Protein AF-A0A7S0LT80-F1 (afdb_monomer_lite)

InterPro domains:
  IPR012942 SRR1-like domain [PF07985] (1-122)
  IPR040044 SRR1-like protein [PTHR28626] (1-130)

Secondary structure (DSSP, 8-state):
-----HHHHHHHHHTT----SS--TT-PPPSS-EEEEETT--HHHHHHHHHHT-SHHHHTTEEEEEE-HHHHHHTS-HHHHHHHTTT-HHHHHGGGEEEEE----SS--TTTTTTSTTEEEEEE------HHHHHGGG----SS---GGGT------PPP-------

Structure (mmCIF, N/CA/C/O backbone):
data_AF-A0A7S0LT80-F1
#
_entry.id   AF-A0A7S0LT80-F1
#
loop_
_atom_site.group_PDB
_atom_site.id
_atom_site.type_symbol
_atom_site.label_atom_id
_atom_site.label_alt_id
_atom_site.label_comp_id
_atom_site.label_asym_id
_atom_site.label_entity_id
_atom_site.label_seq_id
_atom_site.pdbx_PDB_ins_code
_atom_site.Cartn_x
_atom_site.Cartn_y
_atom_site.Cartn_z
_atom_site.occupancy
_atom_site.B_iso_or_equiv
_atom_site.auth_seq_id
_atom_site.auth_comp_id
_atom_site.auth_asym_id
_atom_site.auth_atom_id
_atom_site.pdbx_PDB_model_num
ATOM 1 N N . ASP A 1 1 ? -3.680 8.510 7.146 1.00 60.28 1 ASP A N 1
ATOM 2 C CA . ASP A 1 1 ? -4.862 8.242 7.978 1.00 60.28 1 ASP A CA 1
ATOM 3 C C . ASP A 1 1 ? -5.946 9.269 7.731 1.00 60.28 1 ASP A C 1
ATOM 5 O O . ASP A 1 1 ? -5.611 10.437 7.544 1.00 60.28 1 ASP A O 1
ATOM 9 N N . PRO A 1 2 ? -7.221 8.851 7.685 1.00 69.50 2 PRO A N 1
ATOM 10 C CA . PRO A 1 2 ? -8.344 9.780 7.704 1.00 69.50 2 PRO A CA 1
ATOM 11 C C . PRO A 1 2 ? -8.316 10.614 8.991 1.00 69.50 2 PRO A C 1
ATOM 13 O O . PRO A 1 2 ? -8.053 10.103 10.080 1.00 69.50 2 PRO A O 1
ATOM 16 N N . VAL A 1 3 ? -8.576 11.912 8.857 1.00 80.19 3 VAL A N 1
ATOM 17 C CA . VAL A 1 3 ? -8.721 12.816 10.000 1.00 80.19 3 VAL A CA 1
ATOM 18 C C . VAL A 1 3 ? -10.167 12.728 10.467 1.00 80.19 3 VAL A C 1
ATOM 20 O O . VAL A 1 3 ? -11.044 13.301 9.829 1.00 80.19 3 VAL A O 1
ATOM 23 N N . PHE A 1 4 ? -10.406 11.987 11.548 1.00 85.81 4 PHE A N 1
ATOM 24 C CA . PHE A 1 4 ? -11.747 11.823 12.105 1.00 85.81 4 PHE A CA 1
ATOM 25 C C . PHE A 1 4 ? -12.112 12.94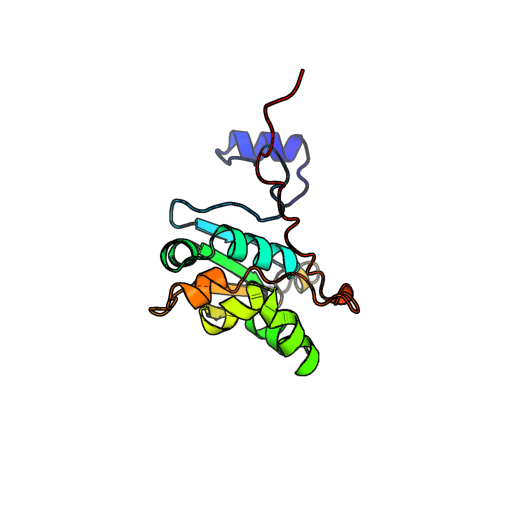7 13.079 1.00 85.81 4 PHE A C 1
ATOM 27 O O . PHE A 1 4 ? -11.298 13.363 13.910 1.00 85.81 4 PHE A O 1
ATOM 34 N N . SER A 1 5 ? -13.362 13.399 13.025 1.00 90.56 5 SER A N 1
ATOM 35 C CA . SER A 1 5 ? -13.959 14.243 14.056 1.00 90.56 5 SER A CA 1
ATOM 36 C C . SER A 1 5 ? -14.226 13.442 15.339 1.00 90.56 5 SER A C 1
ATOM 38 O O . SER A 1 5 ? -14.221 12.208 15.354 1.00 90.56 5 SER A O 1
ATOM 40 N N . LYS A 1 6 ? -14.496 14.136 16.451 1.00 91.81 6 LYS A N 1
ATOM 41 C CA . LYS A 1 6 ? -14.846 13.469 17.719 1.00 91.81 6 LYS A CA 1
ATOM 42 C C . LYS A 1 6 ? -16.147 12.672 17.599 1.00 91.81 6 LYS A C 1
ATOM 44 O O . LYS A 1 6 ? -16.282 11.614 18.209 1.00 91.81 6 LYS A O 1
ATOM 49 N N . GLU A 1 7 ? -17.089 13.177 16.813 1.00 94.56 7 GLU A N 1
ATOM 50 C CA . GLU A 1 7 ? -18.381 12.554 16.540 1.00 94.56 7 GLU A CA 1
ATOM 51 C C . GLU A 1 7 ? -18.204 11.273 15.717 1.00 94.56 7 GLU A C 1
ATOM 53 O O . GLU A 1 7 ? -18.768 10.240 16.074 1.00 94.56 7 GLU A O 1
ATOM 58 N N . GLU A 1 8 ? -17.367 11.310 14.676 1.00 92.81 8 GLU A N 1
ATOM 59 C CA . GLU A 1 8 ? -17.022 10.134 13.869 1.00 92.81 8 GLU A CA 1
ATOM 60 C C . GLU A 1 8 ? -16.308 9.074 14.709 1.00 92.81 8 GLU A C 1
ATOM 62 O O . GLU A 1 8 ? -16.662 7.897 14.642 1.00 92.81 8 GLU A O 1
ATOM 67 N N . ILE A 1 9 ? -15.365 9.495 15.561 1.00 91.88 9 ILE A N 1
ATOM 68 C CA . ILE A 1 9 ? -14.669 8.603 16.496 1.00 91.88 9 ILE A CA 1
ATOM 69 C C . ILE A 1 9 ? -15.661 7.895 17.418 1.00 91.88 9 ILE A C 1
ATOM 71 O O . ILE A 1 9 ? -15.620 6.671 17.560 1.00 91.88 9 ILE A O 1
ATOM 75 N N . SER A 1 10 ? -16.568 8.661 18.029 1.00 94.31 10 SER A N 1
ATOM 76 C CA . SER A 1 10 ? -17.595 8.137 18.931 1.00 94.31 10 SER A CA 1
ATOM 77 C C . SER A 1 10 ? -18.513 7.142 18.218 1.00 94.31 10 SER A C 1
ATOM 79 O O . SER A 1 10 ? -18.740 6.038 18.713 1.00 94.31 10 SER A O 1
ATOM 81 N N . TYR A 1 11 ? -18.979 7.495 17.016 1.00 95.44 11 TYR A N 1
ATOM 82 C CA . TYR A 1 11 ? -19.834 6.640 16.201 1.00 95.44 11 TYR A CA 1
ATOM 83 C C . TYR A 1 11 ? -19.142 5.322 15.838 1.00 95.44 11 TYR A C 1
ATOM 85 O O . TYR A 1 11 ? -19.685 4.253 16.105 1.00 95.44 11 TYR A O 1
ATOM 93 N N . LEU A 1 12 ? -17.934 5.380 15.275 1.00 93.88 12 LEU A N 1
ATOM 94 C CA . LEU A 1 12 ? -17.158 4.202 14.881 1.00 93.88 12 LEU A CA 1
ATOM 95 C C . LEU A 1 12 ? -16.894 3.279 16.077 1.00 93.88 12 LEU A C 1
ATOM 97 O O . LEU A 1 12 ? -17.129 2.073 15.990 1.00 93.88 12 LEU A O 1
ATOM 101 N N . THR A 1 13 ? -16.492 3.852 17.213 1.00 94.06 13 THR A N 1
ATOM 102 C CA . THR A 1 13 ? -16.235 3.096 18.448 1.00 94.06 13 THR A CA 1
ATOM 103 C C . THR A 1 13 ? -17.503 2.398 18.946 1.00 94.06 13 THR A C 1
ATOM 105 O O . THR A 1 13 ? -17.468 1.214 19.278 1.00 94.06 13 THR A O 1
ATOM 108 N N . ALA A 1 14 ? -18.649 3.089 18.937 1.00 96.50 14 ALA A N 1
ATOM 109 C CA . ALA A 1 14 ? -19.936 2.509 19.328 1.00 96.50 14 ALA A CA 1
ATOM 110 C C . ALA A 1 14 ? -20.388 1.353 18.411 1.00 96.50 14 ALA A C 1
ATOM 112 O O . ALA A 1 14 ? -21.171 0.507 18.838 1.00 96.50 14 ALA A O 1
ATOM 113 N N . HIS A 1 15 ? -19.872 1.290 17.179 1.00 96.31 15 HIS A N 1
ATOM 114 C CA . HIS A 1 15 ? -20.144 0.227 16.205 1.00 96.31 15 HIS A CA 1
ATOM 115 C C . HIS A 1 15 ? -19.027 -0.829 16.134 1.00 96.31 15 HIS A C 1
ATOM 117 O O . HIS A 1 15 ? -18.977 -1.618 15.191 1.00 96.31 15 HIS A O 1
ATOM 123 N N . GLY A 1 16 ? -18.133 -0.868 17.127 1.00 95.44 16 GLY A N 1
ATOM 124 C CA . GLY A 1 16 ? -17.099 -1.898 17.248 1.00 95.44 16 GLY A CA 1
ATOM 125 C C . GLY A 1 16 ? -15.884 -1.697 16.342 1.00 95.44 16 GLY A C 1
ATOM 126 O O . GLY A 1 16 ? -15.089 -2.621 16.186 1.00 95.44 16 GLY A O 1
ATOM 127 N N . CYS A 1 17 ? -15.719 -0.515 15.742 1.00 92.31 17 CYS A N 1
ATOM 128 C CA . CYS A 1 17 ? -14.484 -0.162 15.049 1.00 92.31 17 CYS A CA 1
ATOM 129 C C . CYS A 1 17 ? -13.429 0.311 16.052 1.00 92.31 17 CYS A C 1
ATOM 131 O O . CYS A 1 17 ? -13.708 1.117 16.939 1.00 92.31 17 CYS A O 1
ATOM 133 N N . GLU A 1 18 ? -12.197 -0.155 15.873 1.00 91.31 18 GLU A N 1
ATOM 134 C CA . GLU A 1 18 ? -11.043 0.329 16.622 1.00 91.31 18 GLU A CA 1
ATOM 135 C C . GLU A 1 18 ? -10.360 1.453 15.842 1.00 91.31 18 GLU A C 1
ATOM 137 O O . GLU A 1 18 ? -10.043 1.303 14.659 1.00 91.31 18 GLU A O 1
ATOM 142 N N . ILE A 1 19 ? -10.125 2.581 16.511 1.00 89.69 19 ILE A N 1
ATOM 143 C CA . ILE A 1 19 ? -9.453 3.733 15.913 1.00 89.69 19 ILE A CA 1
ATOM 144 C C . ILE A 1 19 ? -8.032 3.801 16.458 1.00 89.69 19 ILE A C 1
ATOM 146 O O . ILE A 1 19 ? -7.857 3.796 17.681 1.00 89.69 19 ILE A O 1
ATOM 150 N N . PRO A 1 20 ? -7.012 3.893 15.587 1.00 86.31 20 PRO A N 1
ATOM 151 C CA . PRO A 1 20 ? -5.638 4.032 16.035 1.00 86.31 20 PRO A CA 1
ATOM 152 C C . PRO A 1 20 ? -5.488 5.259 16.945 1.00 86.31 20 PRO A C 1
ATOM 154 O O . PRO A 1 20 ? -5.955 6.343 16.593 1.00 86.31 20 PRO A O 1
ATOM 157 N N . PRO A 1 21 ? -4.809 5.138 18.099 1.00 84.19 21 PRO A N 1
ATOM 158 C CA . PRO A 1 21 ? -4.673 6.242 19.053 1.00 84.19 21 PRO A CA 1
ATOM 159 C C . PRO A 1 21 ? -3.777 7.381 18.538 1.00 84.19 21 PRO A C 1
ATOM 161 O O . PRO A 1 21 ? -3.702 8.443 19.152 1.00 84.19 21 PRO A O 1
ATOM 164 N N . ARG A 1 22 ? -3.055 7.151 17.438 1.00 85.06 22 ARG A N 1
ATOM 165 C CA . ARG A 1 22 ? -2.180 8.109 16.758 1.00 85.06 22 ARG A CA 1
ATOM 166 C C . ARG A 1 22 ? -2.196 7.832 15.258 1.00 85.06 22 ARG A C 1
ATOM 168 O O . ARG A 1 22 ? -2.461 6.702 14.860 1.00 85.06 22 ARG A O 1
ATOM 175 N N . ASN A 1 23 ? -1.844 8.838 14.460 1.00 85.44 23 ASN A N 1
ATOM 176 C CA . ASN A 1 23 ? -1.551 8.644 13.042 1.00 85.44 23 ASN A CA 1
ATOM 177 C C . ASN A 1 23 ? -0.341 7.708 12.913 1.00 85.44 23 ASN A C 1
ATOM 179 O O . ASN A 1 23 ? 0.746 8.027 13.394 1.00 85.44 23 ASN A O 1
ATOM 183 N N . GLU A 1 24 ? -0.539 6.545 12.306 1.00 87.38 24 GLU A N 1
ATOM 184 C CA . GLU A 1 24 ? 0.525 5.555 12.111 1.00 87.38 24 GLU A CA 1
ATOM 185 C C . GLU A 1 24 ? 1.278 5.779 10.799 1.00 87.38 24 GLU A C 1
ATOM 187 O O . GLU A 1 24 ? 2.228 5.056 10.505 1.00 87.38 24 GLU A O 1
ATOM 192 N N . GLU A 1 25 ? 0.843 6.746 9.987 1.00 86.06 25 GLU A N 1
ATOM 193 C CA . GLU A 1 25 ? 1.415 7.056 8.675 1.00 86.06 25 GLU A CA 1
ATOM 194 C C . GLU A 1 25 ? 1.463 5.824 7.755 1.00 86.06 25 GLU A C 1
ATOM 196 O O . GLU A 1 25 ? 2.360 5.681 6.928 1.00 86.06 25 GLU A O 1
ATOM 201 N N . GLY A 1 26 ? 0.514 4.894 7.912 1.00 87.56 26 GLY A N 1
ATOM 202 C CA . 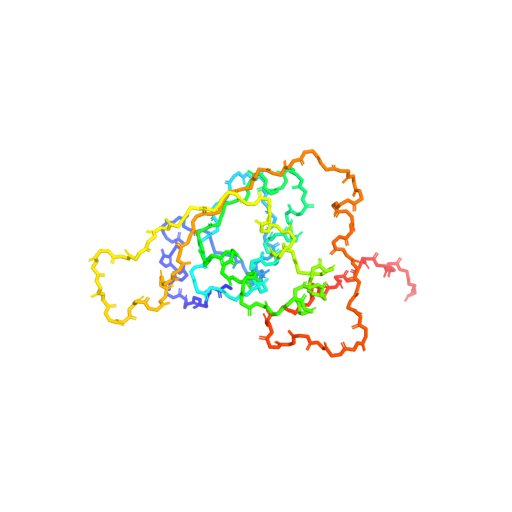GLY A 1 26 ? 0.478 3.634 7.165 1.00 87.56 26 GLY A CA 1
ATOM 203 C C . GLY A 1 26 ? 1.479 2.578 7.645 1.00 87.56 26 GLY A C 1
ATOM 204 O O . GLY A 1 26 ? 1.560 1.512 7.053 1.00 87.56 26 GLY A O 1
ATOM 205 N N . ARG A 1 27 ? 2.225 2.798 8.733 1.00 90.19 27 ARG A N 1
ATOM 206 C CA . ARG A 1 27 ? 3.272 1.873 9.209 1.00 90.19 27 ARG A CA 1
ATOM 207 C C . ARG A 1 27 ? 2.760 0.715 10.076 1.00 90.19 27 ARG A C 1
ATOM 209 O O . ARG A 1 27 ? 3.530 0.147 10.853 1.00 90.19 27 ARG A O 1
ATOM 216 N N . ARG A 1 28 ? 1.488 0.332 9.953 1.00 91.31 28 ARG A N 1
ATOM 217 C CA . ARG A 1 28 ? 0.886 -0.777 10.712 1.00 91.31 28 ARG A CA 1
ATOM 218 C C . ARG A 1 28 ? 1.540 -2.113 10.341 1.00 91.31 28 ARG A C 1
ATOM 220 O O . ARG A 1 28 ? 1.498 -2.543 9.188 1.00 91.31 28 ARG A O 1
ATOM 227 N N . VAL A 1 29 ? 2.073 -2.813 11.339 1.00 93.81 29 VAL A N 1
ATOM 228 C CA . VAL A 1 29 ? 2.543 -4.200 11.199 1.00 93.81 29 VAL A CA 1
ATOM 229 C C . VAL A 1 29 ? 1.349 -5.154 11.288 1.00 93.81 29 VAL A C 1
ATOM 231 O O . VAL A 1 29 ? 0.503 -5.022 12.171 1.00 93.81 29 VAL A O 1
ATOM 234 N N . THR A 1 30 ? 1.278 -6.125 10.380 1.00 93.44 30 THR A N 1
ATOM 235 C CA . THR A 1 30 ? 0.199 -7.119 10.321 1.00 93.44 30 THR A CA 1
ATOM 236 C C . THR A 1 30 ? 0.611 -8.443 10.965 1.00 93.44 30 THR A C 1
ATOM 238 O O . THR A 1 30 ? 1.635 -9.057 10.645 1.00 93.44 30 THR A O 1
ATOM 241 N N . HIS A 1 31 ? -0.232 -8.933 11.872 1.00 94.88 31 HIS A N 1
ATOM 242 C CA . HIS A 1 31 ? -0.045 -10.235 12.522 1.00 94.88 31 HIS A CA 1
ATOM 243 C C . HIS A 1 31 ? -0.992 -11.308 11.966 1.00 94.88 31 HIS A C 1
ATOM 245 O O . HIS A 1 31 ? -0.652 -12.495 11.964 1.00 94.88 31 HIS A O 1
ATOM 251 N N . THR A 1 32 ? -2.122 -10.881 11.406 1.00 96.00 32 THR A N 1
ATOM 252 C CA . THR A 1 32 ? -3.154 -11.689 10.744 1.00 96.00 32 THR A CA 1
ATOM 253 C C . THR A 1 32 ? -3.421 -11.145 9.336 1.00 96.00 32 THR A C 1
ATOM 255 O O . THR A 1 32 ? -3.049 -9.999 9.063 1.00 96.00 32 THR A O 1
ATOM 258 N N . PRO A 1 33 ? -4.048 -11.926 8.433 1.00 97.12 33 PRO A N 1
ATOM 259 C CA . PRO A 1 33 ? -4.523 -11.398 7.156 1.00 97.12 33 PRO A CA 1
ATOM 260 C C . PRO A 1 33 ? -5.350 -10.127 7.373 1.00 97.12 33 PRO A C 1
ATOM 262 O O . PRO A 1 33 ? -6.282 -10.128 8.175 1.00 97.12 33 PRO A O 1
ATOM 265 N N . THR A 1 34 ? -4.959 -9.041 6.713 1.00 96.81 34 THR A N 1
ATOM 266 C CA . THR A 1 34 ? -5.471 -7.690 6.951 1.00 96.81 34 THR A CA 1
ATOM 267 C C . THR A 1 34 ? -5.678 -6.988 5.615 1.00 96.81 34 THR A C 1
ATOM 269 O O . THR A 1 34 ? -4.772 -6.946 4.783 1.00 96.81 34 THR A O 1
ATOM 272 N N . LEU A 1 35 ? -6.869 -6.419 5.426 1.00 97.19 35 LEU A N 1
ATOM 273 C CA . LEU A 1 35 ? -7.199 -5.580 4.279 1.00 97.19 35 LEU A CA 1
ATOM 274 C C . LEU A 1 35 ? -7.007 -4.105 4.641 1.00 97.19 35 LEU A C 1
ATOM 276 O O . LEU A 1 35 ? -7.681 -3.585 5.526 1.00 97.19 35 LEU A O 1
ATOM 280 N N . PHE A 1 36 ? -6.128 -3.428 3.915 1.00 95.56 36 PHE A N 1
ATOM 281 C CA . PHE A 1 36 ? -5.981 -1.982 3.940 1.00 95.56 36 PHE A CA 1
ATOM 282 C C . PHE A 1 36 ? -6.862 -1.371 2.851 1.00 95.56 36 PHE A C 1
ATOM 284 O O . PHE A 1 36 ? -6.679 -1.667 1.672 1.00 95.56 36 PHE A O 1
ATOM 291 N N . VAL A 1 37 ? -7.808 -0.514 3.228 1.00 93.31 37 VAL A N 1
ATOM 292 C CA . VAL A 1 37 ? -8.656 0.226 2.282 1.00 93.31 37 VAL A CA 1
ATOM 293 C C . VAL A 1 37 ? -8.107 1.642 2.158 1.00 93.31 37 VAL A C 1
ATOM 295 O O . VAL A 1 37 ? -8.150 2.416 3.109 1.00 93.31 37 VAL A O 1
ATOM 298 N N . MET A 1 38 ? -7.527 1.951 1.003 1.00 91.62 38 MET A N 1
ATOM 299 C CA . MET A 1 38 ? -6.683 3.126 0.777 1.00 91.62 38 MET A CA 1
ATOM 300 C C . MET A 1 38 ? -6.968 3.787 -0.585 1.00 91.62 38 MET A C 1
ATOM 302 O O . MET A 1 38 ? -6.041 4.000 -1.362 1.00 91.62 38 MET A O 1
ATOM 306 N N . PRO A 1 39 ? -8.225 4.103 -0.943 1.00 88.00 39 PRO A N 1
ATOM 307 C CA . PRO A 1 39 ? -8.509 4.781 -2.206 1.00 88.00 39 PRO A CA 1
ATOM 308 C C . PRO A 1 39 ? -7.827 6.158 -2.254 1.00 88.00 39 PRO A C 1
ATOM 310 O O . PRO A 1 39 ? -7.742 6.852 -1.239 1.00 88.00 39 PRO A O 1
ATOM 313 N N . HIS A 1 40 ? -7.338 6.546 -3.433 1.00 83.81 40 HIS A N 1
ATOM 314 C CA . HIS A 1 40 ? -6.702 7.844 -3.703 1.00 83.81 40 HIS A CA 1
ATOM 315 C C . HIS A 1 40 ? -5.530 8.199 -2.753 1.00 83.81 40 HIS A C 1
ATOM 317 O O . HIS A 1 40 ? -5.219 9.368 -2.512 1.00 83.81 40 HIS A O 1
ATOM 323 N N . CYS A 1 41 ? -4.866 7.196 -2.178 1.00 85.69 41 CYS A N 1
ATOM 324 C CA . CYS A 1 41 ? -3.735 7.414 -1.278 1.00 85.69 41 CYS A CA 1
ATOM 325 C C . CYS A 1 41 ? -2.442 7.705 -2.053 1.00 85.69 41 CYS A C 1
ATOM 327 O O . CYS A 1 41 ? -2.224 7.163 -3.129 1.00 85.69 41 CYS A O 1
ATOM 329 N N . GLY A 1 42 ? -1.557 8.541 -1.504 1.00 85.75 42 GLY A N 1
ATOM 330 C CA . GLY A 1 42 ? -0.242 8.806 -2.102 1.00 85.75 42 GLY A CA 1
ATOM 331 C C . GLY A 1 42 ? 0.699 7.593 -2.048 1.00 85.75 42 GLY A C 1
ATOM 332 O O . GLY A 1 42 ? 0.524 6.690 -1.224 1.00 85.75 42 GLY A O 1
ATOM 333 N N . ARG A 1 43 ? 1.745 7.594 -2.891 1.00 87.56 43 ARG A N 1
ATOM 334 C CA . ARG A 1 43 ? 2.727 6.492 -2.997 1.00 87.56 43 ARG A CA 1
ATOM 335 C C . ARG A 1 43 ? 3.386 6.151 -1.656 1.00 87.56 43 ARG A C 1
ATOM 337 O O . ARG A 1 43 ? 3.553 4.970 -1.350 1.00 87.56 43 ARG A O 1
ATOM 344 N N . GLN A 1 44 ? 3.714 7.156 -0.838 1.00 84.75 44 GLN A N 1
ATOM 345 C CA . GLN A 1 44 ? 4.309 6.949 0.486 1.00 84.75 44 GLN A CA 1
ATOM 346 C C . GLN A 1 44 ? 3.456 6.071 1.395 1.00 84.75 44 GLN A C 1
ATOM 348 O O . GLN A 1 44 ? 4.010 5.222 2.085 1.00 84.75 44 GLN A O 1
ATOM 353 N N . LEU A 1 45 ? 2.132 6.240 1.409 1.00 88.38 45 LEU A N 1
ATOM 354 C CA . LEU A 1 45 ? 1.298 5.510 2.363 1.00 88.38 45 LEU A CA 1
ATOM 355 C C . LEU A 1 45 ? 1.308 4.007 2.054 1.00 88.38 45 LEU A C 1
ATOM 357 O O . LEU A 1 45 ? 1.443 3.194 2.965 1.00 88.38 45 LEU A O 1
ATOM 361 N N . TYR A 1 46 ? 1.271 3.639 0.770 1.00 92.88 46 TYR A N 1
ATOM 362 C CA . TYR A 1 46 ? 1.483 2.256 0.343 1.00 92.88 46 TYR A CA 1
ATOM 363 C C . TYR A 1 46 ? 2.894 1.770 0.662 1.00 92.88 46 TYR A C 1
ATOM 365 O O . TYR A 1 46 ? 3.056 0.679 1.203 1.00 92.88 46 TYR A O 1
ATOM 373 N N . SER A 1 47 ? 3.917 2.579 0.361 1.00 90.81 47 SER A N 1
ATOM 374 C CA . SER A 1 47 ? 5.308 2.220 0.649 1.00 90.81 47 SER A CA 1
ATOM 375 C C . SER A 1 47 ? 5.522 1.950 2.141 1.00 90.81 47 SER A C 1
ATOM 377 O O . SER A 1 47 ? 6.207 0.992 2.476 1.00 90.81 47 SER A O 1
ATOM 379 N N . ASN A 1 48 ? 4.894 2.725 3.027 1.00 89.81 48 ASN A N 1
ATOM 380 C CA . ASN A 1 48 ? 4.975 2.555 4.476 1.00 89.81 48 ASN A CA 1
ATOM 381 C C . ASN A 1 48 ? 4.305 1.255 4.951 1.00 89.81 48 ASN A C 1
ATOM 383 O O . ASN A 1 48 ? 4.892 0.525 5.754 1.00 89.81 48 ASN A O 1
ATOM 387 N N . VAL A 1 49 ? 3.118 0.926 4.421 1.00 93.56 49 VAL A N 1
ATOM 388 C CA . VAL A 1 49 ? 2.444 -0.358 4.704 1.00 93.56 49 VAL A CA 1
ATOM 389 C C . VAL A 1 49 ? 3.341 -1.520 4.289 1.00 93.56 49 VAL A C 1
ATOM 391 O O . VAL A 1 49 ? 3.539 -2.465 5.055 1.00 93.56 49 VAL A O 1
ATOM 394 N N . LEU A 1 50 ? 3.916 -1.442 3.088 1.00 93.88 50 LEU A N 1
ATOM 395 C CA . LEU A 1 50 ? 4.778 -2.485 2.542 1.00 93.88 50 LEU A CA 1
ATOM 396 C C . LEU A 1 50 ? 6.076 -2.618 3.338 1.00 93.88 50 LEU A C 1
ATOM 398 O O . LEU A 1 50 ? 6.438 -3.735 3.702 1.00 93.88 50 LEU A O 1
ATOM 402 N N . SER A 1 51 ? 6.729 -1.504 3.681 1.00 90.06 51 SER A N 1
ATOM 403 C CA . SER A 1 51 ? 7.970 -1.510 4.461 1.00 90.06 51 SER A CA 1
ATOM 404 C C . SER A 1 51 ? 7.778 -2.086 5.861 1.00 90.06 51 SER A C 1
ATOM 406 O O . SER A 1 51 ? 8.585 -2.894 6.312 1.00 90.06 51 SER A O 1
ATOM 408 N N . SER A 1 52 ? 6.668 -1.762 6.533 1.00 91.12 52 SER A N 1
ATOM 409 C CA . SER A 1 52 ? 6.361 -2.317 7.861 1.00 91.12 52 SER A CA 1
ATOM 410 C C . SER A 1 52 ? 6.078 -3.820 7.841 1.00 91.12 52 SER A C 1
ATOM 412 O O . SER A 1 52 ? 6.077 -4.466 8.887 1.00 91.12 52 SER A O 1
ATOM 414 N N . ASN A 1 53 ? 5.830 -4.392 6.662 1.00 93.75 53 ASN A N 1
ATOM 415 C CA . ASN A 1 53 ? 5.496 -5.799 6.477 1.00 93.75 53 ASN A CA 1
ATOM 416 C C . ASN A 1 53 ? 6.488 -6.516 5.542 1.00 93.75 53 ASN A C 1
ATOM 418 O O . ASN A 1 53 ? 6.151 -7.579 5.014 1.00 93.75 53 ASN A O 1
ATOM 422 N N . TRP A 1 54 ? 7.699 -5.968 5.352 1.00 92.00 54 TRP A N 1
ATOM 423 C CA . TRP A 1 54 ? 8.654 -6.358 4.304 1.00 92.00 54 TRP A CA 1
ATOM 424 C C . TRP A 1 54 ? 9.355 -7.705 4.528 1.00 92.00 54 TRP A C 1
ATOM 426 O O . TRP A 1 54 ? 10.555 -7.815 4.752 1.00 92.00 54 TRP A O 1
ATOM 436 N N . SER A 1 55 ? 8.576 -8.775 4.466 1.00 90.19 55 SER A N 1
ATOM 437 C CA . SER A 1 55 ? 9.057 -10.151 4.447 1.00 90.19 55 SER A CA 1
ATOM 438 C C . SER A 1 55 ? 8.081 -11.012 3.660 1.00 90.19 55 SER A C 1
ATOM 440 O O . SER A 1 55 ? 6.896 -10.684 3.558 1.00 90.19 55 SER A O 1
ATOM 442 N N . ALA A 1 56 ? 8.530 -12.174 3.183 1.00 90.56 56 ALA A N 1
ATOM 443 C CA . ALA A 1 56 ? 7.648 -13.106 2.485 1.00 90.56 56 ALA A CA 1
ATOM 444 C C . ALA A 1 56 ? 6.403 -13.475 3.320 1.00 90.56 56 ALA A C 1
ATOM 446 O O . ALA A 1 56 ? 5.298 -13.579 2.790 1.00 90.56 56 ALA A O 1
ATOM 447 N N . LYS A 1 57 ? 6.567 -13.651 4.639 1.00 91.50 57 LYS A N 1
ATOM 448 C CA . LYS A 1 57 ? 5.467 -13.960 5.565 1.00 91.50 57 LYS A CA 1
ATOM 449 C C . LYS A 1 57 ? 4.588 -12.742 5.862 1.00 91.50 57 LYS A C 1
ATOM 451 O O . LYS A 1 57 ? 3.379 -12.904 6.004 1.00 91.50 57 LYS A O 1
ATOM 456 N N . GLY A 1 58 ? 5.186 -11.556 5.981 1.00 93.56 58 GLY A N 1
ATOM 457 C CA . GLY A 1 58 ? 4.480 -10.301 6.240 1.00 93.56 58 GLY A CA 1
ATOM 458 C C . GLY A 1 58 ? 3.598 -9.898 5.064 1.00 93.56 58 GLY A C 1
ATOM 459 O O . GLY A 1 58 ? 2.391 -9.766 5.232 1.00 93.56 58 GLY A O 1
ATOM 460 N N . LEU A 1 59 ? 4.160 -9.823 3.855 1.00 94.69 59 LEU A N 1
ATOM 461 C CA . LEU A 1 59 ? 3.417 -9.419 2.659 1.00 94.69 59 LEU A CA 1
ATOM 462 C C . LEU A 1 59 ? 2.258 -10.365 2.323 1.00 94.69 59 LEU A C 1
ATOM 464 O O . LEU A 1 59 ? 1.213 -9.904 1.884 1.00 94.69 59 LEU A O 1
ATOM 468 N N . ARG A 1 60 ? 2.376 -11.671 2.605 1.00 94.81 60 ARG A N 1
ATOM 469 C CA . ARG A 1 60 ? 1.269 -12.638 2.431 1.00 94.81 60 ARG A CA 1
ATOM 470 C C . ARG A 1 60 ? 0.030 -12.338 3.281 1.00 94.81 60 ARG A C 1
ATOM 472 O O . ARG A 1 60 ? -1.021 -12.911 3.020 1.00 94.81 60 ARG A O 1
ATOM 479 N N . ARG A 1 61 ? 0.152 -11.508 4.319 1.00 96.19 61 ARG A N 1
ATOM 480 C CA . ARG A 1 61 ? -0.968 -11.071 5.167 1.00 96.19 61 ARG A CA 1
ATOM 481 C C . ARG A 1 61 ? -1.534 -9.725 4.746 1.00 96.19 61 ARG A C 1
ATOM 483 O O . ARG A 1 61 ? -2.587 -9.343 5.243 1.00 96.19 61 ARG A O 1
ATOM 490 N N . VAL A 1 62 ? -0.830 -8.999 3.889 1.00 97.75 62 VAL A N 1
ATOM 491 C CA . VAL A 1 62 ? -1.242 -7.680 3.435 1.00 97.75 62 VAL A CA 1
ATOM 492 C C . VAL A 1 62 ? -2.138 -7.858 2.218 1.00 97.75 62 VAL A C 1
ATOM 494 O O . VAL A 1 62 ? -1.752 -8.471 1.228 1.00 97.75 62 VAL A O 1
ATOM 497 N N . HIS A 1 63 ? -3.330 -7.284 2.280 1.00 97.62 63 HIS A N 1
ATOM 498 C CA . HIS A 1 63 ? -4.170 -7.048 1.115 1.00 97.62 63 HIS A CA 1
ATOM 499 C C . HIS A 1 63 ? -4.431 -5.553 1.036 1.00 97.62 63 HIS A C 1
ATOM 501 O O . HIS A 1 63 ? -4.659 -4.918 2.064 1.00 97.62 63 HIS A O 1
ATOM 507 N N . VAL A 1 64 ? -4.399 -4.977 -0.160 1.00 97.25 64 VAL A N 1
ATOM 508 C CA . VAL A 1 64 ? -4.646 -3.542 -0.338 1.00 97.25 64 VAL A CA 1
ATOM 509 C C . VAL A 1 64 ? -5.774 -3.365 -1.336 1.00 97.25 64 VAL A C 1
ATOM 511 O O . VAL A 1 64 ? -5.682 -3.848 -2.454 1.00 97.25 64 VAL A O 1
ATOM 514 N N . LEU A 1 65 ? -6.829 -2.666 -0.942 1.00 95.88 65 LEU A N 1
ATOM 515 C CA . LEU A 1 65 ? -7.817 -2.110 -1.855 1.00 95.88 65 LEU A CA 1
ATOM 516 C C . LEU A 1 65 ? -7.486 -0.629 -2.024 1.00 95.88 65 LEU A C 1
ATOM 518 O O . LEU A 1 65 ? -7.786 0.181 -1.148 1.00 95.88 65 LEU A O 1
ATOM 522 N N . GLY A 1 66 ? -6.816 -0.283 -3.114 1.00 93.88 66 GLY A N 1
ATOM 523 C CA . GLY A 1 66 ? -6.272 1.055 -3.335 1.00 93.88 66 GLY A CA 1
ATOM 524 C C . GLY A 1 66 ? -5.982 1.303 -4.807 1.00 93.88 66 GLY A C 1
ATOM 525 O O . GLY A 1 66 ? -6.383 0.528 -5.664 1.00 93.88 66 GLY A O 1
ATOM 526 N N . ASN A 1 67 ? -5.300 2.393 -5.121 1.00 92.38 67 ASN A N 1
ATOM 527 C CA . ASN A 1 67 ? -4.891 2.708 -6.484 1.00 92.38 67 ASN A CA 1
ATOM 528 C C . ASN A 1 67 ? -3.970 1.621 -7.061 1.00 92.38 67 ASN A C 1
ATOM 530 O O . ASN A 1 67 ? -3.225 0.963 -6.330 1.00 92.38 67 ASN A O 1
ATOM 534 N N . SER A 1 68 ? -3.995 1.465 -8.383 1.00 92.94 68 SER A N 1
ATOM 535 C CA . SER A 1 68 ? -3.113 0.549 -9.106 1.00 92.94 68 SER A CA 1
ATOM 536 C C . SER A 1 68 ? -1.631 0.832 -8.843 1.00 92.94 68 SER A C 1
ATOM 538 O O . SER A 1 68 ? -1.146 1.949 -9.055 1.00 92.94 68 SER A O 1
ATOM 540 N N . PHE A 1 69 ? -0.888 -0.200 -8.436 1.00 93.81 69 PHE A N 1
ATOM 541 C CA . PHE A 1 69 ? 0.561 -0.115 -8.259 1.00 93.81 69 PHE A CA 1
ATOM 542 C C . PHE A 1 69 ? 1.250 -0.107 -9.619 1.00 93.81 69 PHE A C 1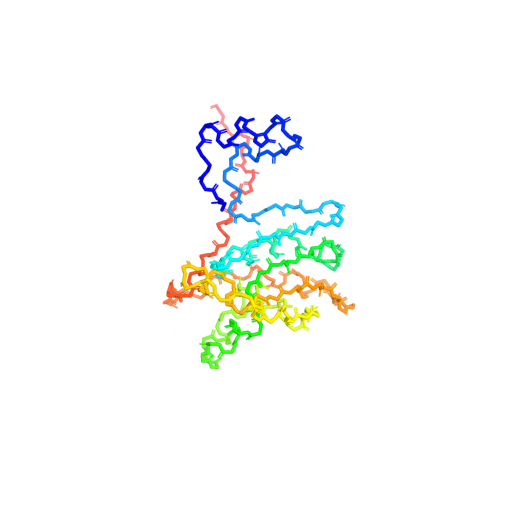
ATOM 544 O O . PHE A 1 69 ? 2.215 0.636 -9.811 1.00 93.81 69 PHE A O 1
ATOM 551 N N . ALA A 1 70 ? 0.706 -0.855 -10.584 1.00 92.12 70 ALA A N 1
ATOM 552 C CA . ALA A 1 70 ? 1.161 -0.820 -11.966 1.00 92.12 70 ALA A CA 1
ATOM 553 C C . ALA A 1 70 ? 1.068 0.595 -12.560 1.00 92.12 70 ALA A C 1
ATOM 555 O O . ALA A 1 70 ? 2.036 1.069 -13.154 1.00 92.12 70 ALA A O 1
ATOM 556 N N . ALA A 1 71 ? -0.039 1.310 -12.340 1.00 90.94 71 ALA A N 1
ATOM 557 C CA . ALA A 1 71 ? -0.183 2.686 -12.816 1.00 90.94 71 ALA A CA 1
ATOM 558 C C . ALA A 1 71 ? 0.851 3.633 -12.187 1.00 90.94 71 ALA A C 1
ATOM 560 O O . ALA A 1 71 ? 1.439 4.459 -12.887 1.00 90.94 71 ALA A O 1
ATOM 561 N N . TYR A 1 72 ? 1.134 3.495 -10.884 1.00 89.81 72 TYR A N 1
ATOM 562 C CA . TYR A 1 72 ? 2.203 4.273 -10.254 1.00 89.81 72 TYR A CA 1
ATOM 563 C C . TYR A 1 72 ? 3.573 3.962 -10.848 1.00 89.81 72 TYR A C 1
ATOM 565 O O . TYR A 1 72 ? 4.333 4.894 -11.097 1.00 89.81 72 TYR A O 1
ATOM 573 N N . ALA A 1 73 ? 3.884 2.692 -11.100 1.00 89.62 73 ALA A N 1
ATOM 574 C CA . ALA A 1 73 ? 5.149 2.2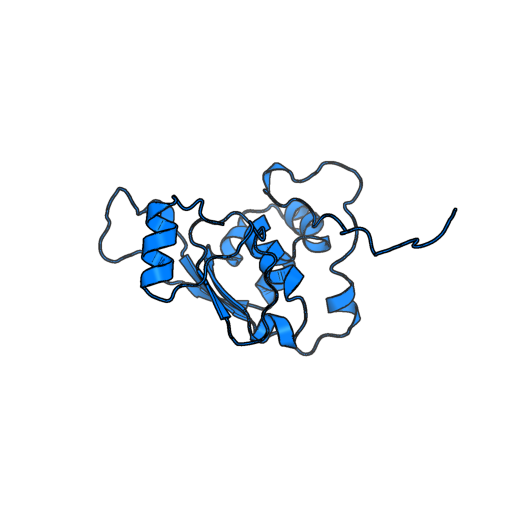93 -11.705 1.00 89.62 73 ALA A CA 1
ATOM 575 C C . ALA A 1 73 ? 5.303 2.809 -13.147 1.00 89.62 73 ALA A C 1
ATOM 577 O O . ALA A 1 73 ? 6.397 3.222 -13.524 1.00 89.62 73 ALA A O 1
ATOM 578 N N . GLN A 1 74 ? 4.213 2.817 -13.924 1.00 90.06 74 GLN A N 1
ATOM 579 C CA . GLN A 1 74 ? 4.167 3.287 -15.316 1.00 90.06 74 GLN A CA 1
ATOM 580 C C . GLN A 1 74 ? 4.194 4.813 -15.448 1.00 90.06 74 GLN A C 1
ATOM 582 O O . GLN A 1 74 ? 4.594 5.328 -16.486 1.00 90.06 74 GLN A O 1
ATOM 587 N N . SER A 1 75 ? 3.773 5.542 -14.411 1.00 88.12 75 SER A N 1
ATOM 588 C CA . SER A 1 75 ? 3.800 7.011 -14.403 1.00 88.12 75 SER A CA 1
ATOM 589 C C . SER A 1 75 ? 5.207 7.617 -14.298 1.00 88.12 75 SER A C 1
ATOM 591 O O . SER A 1 75 ? 5.344 8.828 -14.435 1.00 88.12 75 SER A O 1
ATOM 593 N N . LEU A 1 76 ? 6.231 6.800 -14.029 1.00 86.75 76 LEU A N 1
ATOM 594 C CA . LEU A 1 76 ? 7.621 7.234 -13.877 1.00 86.75 76 LEU A CA 1
ATOM 595 C C . LEU A 1 76 ? 8.394 7.063 -15.186 1.00 86.75 76 LEU A C 1
ATOM 597 O O . LEU A 1 76 ? 8.203 6.077 -15.900 1.00 86.75 76 LEU A O 1
ATOM 601 N N . SER A 1 77 ? 9.335 7.967 -15.459 1.00 88.25 77 SER A N 1
ATOM 602 C CA . SER A 1 77 ? 10.367 7.718 -16.470 1.00 88.25 77 SER A CA 1
ATOM 603 C C . SER A 1 77 ? 11.271 6.546 -16.062 1.00 88.25 77 SER A C 1
ATOM 605 O O . SER A 1 77 ? 11.339 6.168 -14.890 1.00 88.25 77 SER A O 1
ATOM 607 N N . ALA A 1 78 ? 12.000 5.965 -17.020 1.00 87.38 78 ALA A N 1
ATOM 608 C CA . ALA A 1 78 ? 12.919 4.859 -16.740 1.00 87.38 78 ALA A CA 1
ATOM 609 C C . ALA A 1 78 ? 13.991 5.236 -15.699 1.00 87.38 78 ALA A C 1
ATOM 611 O O . ALA A 1 78 ? 14.284 4.442 -14.803 1.00 87.38 78 ALA A O 1
ATOM 612 N N . ASP A 1 79 ? 14.516 6.462 -15.774 1.00 85.06 79 ASP A N 1
ATOM 613 C CA . ASP A 1 79 ? 15.526 6.972 -14.844 1.00 85.06 79 ASP A CA 1
ATOM 614 C C . ASP A 1 79 ? 14.951 7.173 -13.436 1.00 85.06 79 ASP A C 1
ATOM 616 O O . ASP A 1 79 ? 15.558 6.760 -12.446 1.00 85.06 79 ASP A O 1
ATOM 620 N N . GLU A 1 80 ? 13.755 7.759 -13.323 1.00 84.19 80 GLU A N 1
ATOM 621 C CA . GLU A 1 80 ? 13.063 7.918 -12.037 1.00 84.19 80 GLU A CA 1
ATOM 622 C C . GLU A 1 80 ? 12.722 6.571 -11.419 1.00 84.19 80 GLU A C 1
ATOM 624 O O . GLU A 1 80 ? 12.956 6.362 -10.230 1.00 84.19 80 GLU A O 1
ATOM 629 N N . HIS A 1 81 ? 12.215 5.640 -12.227 1.00 85.75 81 HIS A N 1
ATOM 630 C CA . HIS A 1 81 ? 11.915 4.288 -11.792 1.00 85.75 81 HIS A CA 1
ATOM 631 C C . HIS A 1 81 ? 13.182 3.611 -11.251 1.00 85.75 81 HIS A C 1
ATOM 633 O O . HIS A 1 81 ? 13.174 3.092 -10.135 1.00 85.75 81 HIS A O 1
ATOM 639 N N . HIS A 1 82 ? 14.294 3.668 -11.991 1.00 84.06 82 HIS A N 1
ATOM 640 C CA . HIS A 1 82 ? 15.569 3.090 -11.567 1.00 84.06 82 HIS A CA 1
ATOM 641 C C . HIS A 1 82 ? 16.074 3.690 -10.247 1.00 84.06 82 HIS A C 1
ATOM 643 O O . HIS A 1 82 ? 16.465 2.952 -9.343 1.00 84.06 82 HIS A O 1
ATOM 649 N N . ARG A 1 83 ? 16.015 5.020 -10.101 1.00 80.06 83 ARG A N 1
ATOM 650 C CA . ARG A 1 83 ? 16.417 5.727 -8.873 1.00 80.06 83 ARG A CA 1
ATOM 651 C C . ARG A 1 83 ? 15.494 5.433 -7.688 1.00 80.06 83 ARG A C 1
ATOM 653 O O . ARG A 1 83 ? 15.966 5.383 -6.557 1.00 80.06 83 ARG A O 1
ATOM 660 N N . ALA A 1 84 ? 14.193 5.268 -7.920 1.00 80.38 84 ALA A N 1
ATOM 661 C CA . ALA A 1 84 ? 13.203 5.039 -6.871 1.00 80.38 84 ALA A CA 1
ATOM 662 C C . ALA A 1 84 ? 13.183 3.585 -6.368 1.00 80.38 84 ALA A C 1
ATOM 664 O O . ALA A 1 84 ? 12.834 3.340 -5.212 1.00 80.38 84 ALA A O 1
ATOM 665 N N . LEU A 1 85 ? 13.598 2.616 -7.192 1.00 81.81 85 LEU A N 1
ATOM 666 C CA . LEU A 1 85 ? 13.631 1.193 -6.834 1.00 81.81 85 LEU A CA 1
ATOM 667 C C . LEU A 1 85 ? 14.525 0.857 -5.632 1.00 81.81 85 LEU A C 1
ATOM 669 O O . LEU A 1 85 ? 14.331 -0.196 -5.027 1.00 81.81 85 LEU A O 1
ATOM 673 N N . SER A 1 86 ? 15.503 1.692 -5.274 1.00 75.25 86 SER A N 1
ATOM 674 C CA . SER A 1 86 ? 16.371 1.421 -4.119 1.00 75.25 86 SER A CA 1
ATOM 675 C C . SER A 1 86 ? 15.701 1.679 -2.767 1.00 75.25 86 SER A C 1
ATOM 677 O O . SER A 1 86 ? 16.144 1.113 -1.774 1.00 75.25 86 SER A O 1
ATOM 679 N N . TRP A 1 87 ? 14.619 2.462 -2.715 1.00 74.19 87 TRP A N 1
ATOM 680 C CA . TRP A 1 87 ? 14.026 2.913 -1.446 1.00 74.19 87 TRP A CA 1
ATOM 681 C C . TRP A 1 87 ? 12.487 2.930 -1.425 1.00 74.19 87 TRP A C 1
ATOM 683 O O . TRP A 1 87 ? 11.882 2.982 -0.353 1.00 74.19 87 TRP A O 1
ATOM 693 N N . CYS A 1 88 ? 11.823 2.845 -2.581 1.00 83.94 88 CYS A N 1
ATOM 694 C CA . CYS A 1 88 ? 10.367 2.785 -2.674 1.00 83.94 88 CYS A CA 1
ATOM 695 C C . CYS A 1 88 ? 9.868 1.336 -2.658 1.00 83.94 88 CYS A C 1
ATOM 697 O O . CYS A 1 88 ? 9.925 0.624 -3.666 1.00 83.94 88 CYS A O 1
ATOM 699 N N . HIS A 1 89 ? 9.297 0.923 -1.528 1.00 87.81 89 HIS A N 1
ATOM 700 C CA . HIS A 1 89 ? 8.781 -0.433 -1.359 1.00 87.81 89 HIS A CA 1
ATOM 701 C C . HIS A 1 89 ? 7.574 -0.708 -2.263 1.00 87.81 89 HIS A C 1
ATOM 703 O O . HIS A 1 89 ? 7.377 -1.846 -2.669 1.00 87.81 89 HIS A O 1
ATOM 709 N N . LEU A 1 90 ? 6.798 0.317 -2.650 1.00 91.38 90 LEU A N 1
ATOM 710 C CA . LEU A 1 90 ? 5.727 0.157 -3.644 1.00 91.38 90 LEU A CA 1
ATOM 711 C C . LEU A 1 90 ? 6.274 -0.359 -4.977 1.00 91.38 90 LEU A C 1
ATOM 713 O O . LEU A 1 90 ? 5.735 -1.317 -5.524 1.00 91.38 90 LEU A O 1
ATOM 717 N N . LEU A 1 91 ? 7.354 0.239 -5.486 1.00 89.75 91 LEU A N 1
ATOM 718 C CA . LEU A 1 91 ? 7.934 -0.172 -6.767 1.00 89.75 91 LEU A CA 1
ATOM 719 C C . LEU A 1 91 ? 8.609 -1.540 -6.666 1.00 89.75 91 LEU A C 1
ATOM 721 O O . LEU A 1 91 ? 8.492 -2.345 -7.583 1.00 89.75 91 LEU A O 1
ATOM 725 N N . GLN A 1 92 ? 9.261 -1.827 -5.537 1.00 87.75 92 GLN A N 1
ATOM 726 C CA . GLN A 1 92 ? 9.844 -3.144 -5.275 1.00 87.75 92 GLN A CA 1
ATOM 727 C C . GLN A 1 92 ? 8.775 -4.241 -5.162 1.00 87.75 92 GLN A C 1
ATOM 729 O O . GLN A 1 92 ? 9.022 -5.382 -5.550 1.00 87.75 92 GLN A O 1
ATOM 734 N N . ALA A 1 93 ? 7.595 -3.913 -4.629 1.00 90.81 93 ALA A N 1
ATOM 735 C CA . ALA A 1 93 ? 6.510 -4.866 -4.426 1.00 90.81 93 ALA A CA 1
ATOM 736 C C . ALA A 1 93 ? 5.618 -5.052 -5.654 1.00 90.81 93 ALA A C 1
ATOM 738 O O . ALA A 1 93 ? 5.001 -6.105 -5.771 1.00 90.81 93 ALA A O 1
ATOM 739 N N . ALA A 1 94 ? 5.538 -4.071 -6.558 1.00 91.69 94 ALA A N 1
ATOM 740 C CA . ALA A 1 94 ? 4.668 -4.132 -7.734 1.00 91.69 94 ALA A CA 1
ATOM 741 C C . ALA A 1 94 ? 4.886 -5.389 -8.617 1.00 91.69 94 ALA A C 1
ATOM 743 O O . ALA A 1 94 ? 3.907 -5.967 -9.085 1.00 91.69 94 ALA A O 1
ATOM 744 N N . PRO A 1 95 ? 6.115 -5.910 -8.813 1.00 89.88 95 PRO A N 1
ATOM 745 C CA . PRO A 1 95 ? 6.319 -7.190 -9.501 1.00 89.88 95 PRO A CA 1
ATOM 746 C C . PRO A 1 95 ? 5.871 -8.424 -8.698 1.00 89.88 95 PRO A C 1
ATOM 748 O O . PRO A 1 95 ? 5.754 -9.511 -9.255 1.00 89.88 95 PRO A O 1
ATOM 751 N N . LEU A 1 96 ? 5.667 -8.282 -7.385 1.00 90.88 96 LEU A N 1
ATOM 752 C CA . LEU A 1 96 ? 5.280 -9.356 -6.460 1.00 90.88 96 LEU A CA 1
ATOM 753 C C . LEU A 1 96 ? 3.762 -9.413 -6.217 1.00 90.88 96 LEU A C 1
ATOM 755 O O . LEU A 1 96 ? 3.276 -10.330 -5.543 1.00 90.88 96 LEU A O 1
ATOM 759 N N . THR A 1 97 ? 3.023 -8.419 -6.713 1.00 92.62 97 THR A N 1
ATOM 760 C CA . THR A 1 97 ? 1.575 -8.301 -6.547 1.00 92.62 97 THR A CA 1
ATOM 761 C C . THR A 1 97 ? 0.814 -8.993 -7.662 1.00 92.62 97 THR A C 1
ATOM 763 O O . THR A 1 97 ? 1.030 -8.726 -8.841 1.00 92.62 97 THR A O 1
ATOM 766 N N . ALA A 1 98 ? -0.165 -9.804 -7.275 1.00 94.81 98 ALA A N 1
ATOM 767 C CA . ALA A 1 98 ? -1.333 -10.058 -8.095 1.00 94.81 98 ALA A CA 1
ATOM 768 C C . ALA A 1 98 ? -2.294 -8.874 -7.920 1.00 94.81 98 ALA A C 1
ATOM 770 O O . ALA A 1 98 ? -2.873 -8.684 -6.846 1.00 94.81 98 ALA A O 1
ATOM 771 N N . GLU A 1 99 ? -2.422 -8.068 -8.971 1.00 94.75 99 GLU A N 1
ATOM 772 C CA . GLU A 1 99 ? -3.300 -6.903 -9.012 1.00 94.75 99 GLU A CA 1
ATOM 773 C C . GLU A 1 99 ? -4.565 -7.224 -9.823 1.00 94.75 99 GLU A C 1
ATOM 775 O O . GLU A 1 99 ? -4.488 -7.648 -10.977 1.00 94.75 99 GLU A O 1
ATOM 780 N N . VAL A 1 100 ? -5.737 -7.005 -9.224 1.00 94.69 100 VAL A N 1
ATOM 781 C CA . VAL A 1 100 ? -7.043 -7.164 -9.874 1.00 94.69 100 VAL A CA 1
ATOM 782 C C . VAL A 1 100 ? -7.747 -5.816 -9.885 1.00 94.69 100 VAL A C 1
ATOM 784 O O . VAL A 1 100 ? -8.168 -5.328 -8.838 1.00 94.69 100 VAL A O 1
ATOM 787 N N . SER A 1 101 ? -7.895 -5.213 -11.066 1.00 91.69 101 SER A N 1
ATOM 788 C CA . SER A 1 101 ? -8.634 -3.955 -11.200 1.00 91.69 101 SER A CA 1
ATOM 789 C C . SER A 1 101 ? -10.103 -4.144 -10.818 1.00 91.69 101 SER A C 1
ATOM 791 O O . SER A 1 101 ? -10.760 -5.082 -11.271 1.00 91.69 101 SER A O 1
ATOM 793 N N . CYS A 1 102 ? -10.630 -3.230 -10.006 1.00 86.12 102 CYS A N 1
ATOM 794 C CA . CYS A 1 102 ? -12.036 -3.207 -9.610 1.00 86.12 102 CYS A CA 1
ATOM 795 C C . CYS A 1 102 ? -12.937 -2.517 -10.651 1.00 86.12 102 CYS A C 1
ATOM 797 O O . CYS A 1 102 ? -14.157 -2.506 -10.489 1.00 86.12 102 CYS A O 1
ATOM 799 N N . GLY A 1 103 ? -12.356 -1.961 -11.720 1.00 78.06 103 GLY A N 1
ATOM 800 C CA . GLY A 1 103 ? -13.078 -1.177 -12.719 1.00 78.06 103 GLY A CA 1
ATOM 801 C C . GLY A 1 103 ? -13.606 0.154 -12.173 1.00 78.06 103 GLY A C 1
ATOM 802 O O . GLY A 1 103 ? -13.285 0.574 -11.063 1.00 78.06 103 GLY A O 1
ATOM 803 N N . MET A 1 104 ? -14.417 0.836 -12.983 1.00 67.31 104 MET A N 1
ATOM 804 C CA . MET A 1 104 ? -15.141 2.034 -12.549 1.00 67.31 104 MET A CA 1
ATOM 805 C C . MET A 1 104 ? -16.478 1.631 -11.911 1.00 67.31 104 MET A C 1
ATOM 807 O O . MET A 1 104 ? -17.112 0.689 -12.398 1.00 67.31 104 MET A O 1
ATOM 811 N N . PRO A 1 105 ? -16.960 2.350 -10.881 1.00 65.25 105 PRO A N 1
ATOM 812 C CA . PRO A 1 105 ? -18.310 2.150 -10.366 1.00 65.25 105 PRO A CA 1
ATOM 813 C C . PRO A 1 105 ? -19.353 2.240 -11.491 1.00 65.25 105 PRO A C 1
ATOM 815 O O . PRO A 1 105 ? -19.304 3.146 -12.323 1.00 65.25 105 PRO A O 1
ATOM 818 N N . ALA A 1 106 ? -20.320 1.314 -11.508 1.00 62.06 106 ALA A N 1
ATOM 819 C CA . ALA A 1 106 ? -21.377 1.272 -12.527 1.00 62.06 106 ALA A CA 1
ATOM 820 C C . ALA A 1 106 ? -22.270 2.529 -12.522 1.00 62.06 106 ALA A C 1
ATOM 822 O O . ALA A 1 106 ? -22.861 2.883 -13.541 1.00 62.06 106 ALA A O 1
ATOM 823 N N . VAL A 1 107 ? -22.355 3.210 -11.376 1.00 62.47 107 VAL A N 1
ATOM 824 C CA . VAL A 1 107 ? -23.068 4.477 -11.214 1.00 62.47 107 VAL A CA 1
ATOM 825 C C . VAL A 1 107 ? -22.035 5.587 -11.092 1.00 62.47 107 VAL A C 1
ATOM 827 O O . VAL A 1 107 ? -21.330 5.681 -10.089 1.00 62.47 107 VAL A O 1
ATOM 830 N N . ARG A 1 108 ? -21.960 6.429 -12.122 1.00 55.34 108 ARG A N 1
ATOM 831 C CA . ARG A 1 108 ? -21.119 7.624 -12.121 1.00 55.34 108 ARG A CA 1
ATOM 832 C C . ARG A 1 108 ? -21.804 8.709 -11.307 1.00 55.34 108 ARG A C 1
ATOM 834 O O . ARG A 1 108 ? -22.773 9.313 -11.763 1.00 55.34 108 ARG A O 1
ATOM 841 N N . ALA A 1 109 ? -21.324 8.920 -10.091 1.00 61.09 109 ALA A N 1
ATOM 842 C CA . ALA A 1 109 ? -21.613 10.128 -9.343 1.00 61.09 109 ALA A CA 1
ATOM 843 C C . ALA A 1 109 ? -20.428 11.063 -9.588 1.00 61.09 109 ALA A C 1
ATOM 845 O O . ALA A 1 109 ? -19.339 10.833 -9.068 1.00 61.09 109 ALA A O 1
ATOM 846 N N . ASP A 1 110 ? -20.650 12.100 -10.393 1.00 61.16 110 ASP A N 1
ATOM 847 C CA . ASP A 1 110 ? -19.697 13.164 -10.746 1.00 61.16 110 ASP A CA 1
ATOM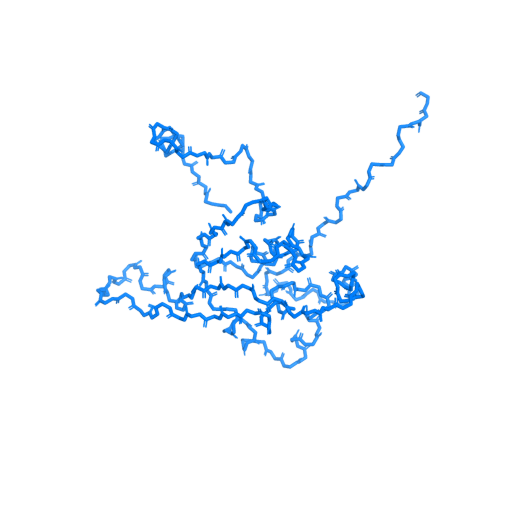 848 C C . ASP A 1 110 ? -18.778 13.620 -9.592 1.00 61.16 110 ASP A C 1
ATOM 850 O O . ASP A 1 110 ? -17.611 13.939 -9.811 1.00 61.16 110 ASP A O 1
ATOM 854 N N . ARG A 1 111 ? -19.275 13.600 -8.350 1.00 62.53 111 ARG A N 1
ATOM 855 C CA . ARG A 1 111 ? -18.541 14.013 -7.143 1.00 62.53 111 ARG A CA 1
ATOM 856 C C . ARG A 1 111 ? -17.571 12.978 -6.556 1.00 62.53 111 ARG A C 1
ATOM 858 O O . ARG A 1 111 ? -16.761 13.351 -5.713 1.00 62.53 111 ARG A O 1
ATOM 865 N N . PHE A 1 112 ? -17.624 11.713 -6.978 1.00 60.25 112 PHE A N 1
ATOM 866 C CA . PHE A 1 112 ? -16.777 10.628 -6.450 1.00 60.25 112 PHE A CA 1
ATOM 867 C C . PHE A 1 112 ? -15.988 9.872 -7.527 1.00 60.25 112 PHE A C 1
ATOM 869 O O . PHE A 1 112 ? -15.140 9.049 -7.180 1.00 60.25 112 PHE A O 1
ATOM 876 N N . ASP A 1 113 ? -16.206 10.183 -8.810 1.00 60.66 113 ASP A N 1
ATOM 877 C CA . ASP A 1 113 ? -15.518 9.562 -9.953 1.00 60.66 113 ASP A CA 1
ATOM 878 C C . ASP A 1 113 ? -13.981 9.600 -9.810 1.00 60.66 113 ASP A C 1
ATOM 880 O O . ASP A 1 113 ? -13.300 8.655 -10.203 1.00 60.66 113 ASP A O 1
ATOM 884 N N . ASN A 1 114 ? -13.430 10.655 -9.198 1.00 64.38 114 ASN A N 1
ATOM 885 C CA . ASN A 1 114 ? -11.987 10.785 -8.979 1.00 64.38 114 ASN A CA 1
ATOM 886 C C . ASN A 1 114 ? -11.470 9.968 -7.790 1.00 64.38 114 ASN A C 1
ATOM 888 O O . ASN A 1 114 ? -10.323 9.554 -7.817 1.00 64.38 114 ASN A O 1
ATOM 892 N N . ALA A 1 115 ? -12.271 9.721 -6.750 1.00 62.81 115 ALA A N 1
ATOM 893 C CA . ALA A 1 115 ? -11.787 9.048 -5.539 1.00 62.81 115 ALA A CA 1
ATOM 894 C C . ALA A 1 115 ? -11.567 7.540 -5.749 1.00 62.81 115 ALA A C 1
ATOM 896 O O . ALA A 1 115 ? -10.720 6.934 -5.095 1.00 62.81 115 ALA A O 1
ATOM 897 N N . PHE A 1 116 ? -12.323 6.947 -6.676 1.00 70.12 116 PHE A N 1
ATOM 898 C CA . PHE A 1 116 ? -12.275 5.519 -6.997 1.00 70.12 116 PHE A CA 1
ATOM 899 C C . PHE A 1 116 ? -11.747 5.245 -8.404 1.00 70.12 116 PHE A C 1
ATOM 901 O O . PHE A 1 116 ? -11.837 4.113 -8.885 1.00 70.12 116 PHE A O 1
ATOM 908 N N . ASN A 1 117 ? -11.194 6.260 -9.074 1.00 71.31 117 ASN A N 1
ATOM 909 C CA . ASN A 1 117 ? -10.499 6.017 -10.324 1.00 71.31 117 ASN A CA 1
ATOM 910 C C . ASN A 1 117 ? -9.315 5.073 -10.062 1.00 71.31 117 ASN A C 1
ATOM 912 O O . ASN A 1 117 ? -8.621 5.162 -9.048 1.00 71.31 117 ASN A O 1
ATOM 916 N N . ASN A 1 118 ? -9.094 4.131 -10.981 1.00 82.00 118 ASN A N 1
ATOM 917 C CA . ASN A 1 118 ? -7.928 3.250 -10.926 1.00 82.00 118 ASN A CA 1
ATOM 918 C C . ASN A 1 118 ? -7.824 2.407 -9.630 1.00 82.00 118 ASN A C 1
ATOM 920 O O . ASN A 1 118 ? -6.722 2.141 -9.148 1.00 82.00 118 ASN A O 1
ATOM 924 N N . LEU A 1 119 ? -8.965 2.021 -9.048 1.00 90.31 119 LEU A N 1
ATOM 925 C CA . LEU A 1 119 ? -9.026 1.158 -7.870 1.00 90.31 119 LEU A CA 1
ATOM 926 C C . LEU A 1 119 ? -8.721 -0.299 -8.250 1.00 90.31 119 LEU A C 1
ATOM 928 O O . LEU A 1 119 ? -9.301 -0.844 -9.191 1.00 90.31 119 LEU A O 1
ATOM 932 N N . SER A 1 120 ? -7.855 -0.936 -7.474 1.00 93.81 120 SER A N 1
ATOM 933 C CA . SER A 1 120 ? -7.428 -2.320 -7.631 1.00 93.81 120 SER A CA 1
ATOM 934 C C . SER A 1 120 ? -7.333 -3.013 -6.271 1.00 93.81 120 SER A C 1
ATOM 936 O O . SER A 1 120 ? -6.995 -2.403 -5.252 1.00 93.81 120 SER A O 1
ATOM 938 N N . LEU A 1 121 ? -7.610 -4.315 -6.269 1.00 96.25 121 LEU A N 1
ATOM 939 C CA . LEU A 1 121 ? -7.307 -5.214 -5.167 1.00 96.25 121 LEU A CA 1
ATOM 940 C C . LEU A 1 121 ? -5.932 -5.846 -5.394 1.00 96.25 121 LEU A C 1
ATOM 942 O O . LEU A 1 121 ? -5.694 -6.501 -6.407 1.00 96.25 121 LEU A O 1
ATOM 946 N N . HIS A 1 122 ? -5.056 -5.695 -4.411 1.00 97.00 122 HIS A N 1
ATOM 947 C CA . HIS A 1 122 ? -3.690 -6.199 -4.413 1.00 97.00 122 HIS A CA 1
ATOM 948 C C . HIS A 1 122 ? -3.553 -7.340 -3.419 1.00 97.00 122 HIS A C 1
ATOM 950 O O . HIS A 1 122 ? -3.930 -7.213 -2.251 1.00 97.00 122 HIS A O 1
ATOM 956 N N . SER A 1 123 ? -2.981 -8.448 -3.875 1.00 96.69 123 SER A N 1
ATOM 957 C CA . SER A 1 123 ? -2.566 -9.567 -3.029 1.00 96.69 123 SER A CA 1
ATOM 958 C C . SER A 1 123 ? -1.138 -9.966 -3.374 1.00 96.69 123 SER A C 1
ATOM 960 O O . SER A 1 123 ? -0.766 -9.985 -4.544 1.00 96.69 123 SER A O 1
ATOM 962 N N . PHE A 1 124 ? -0.328 -10.296 -2.372 1.00 94.50 124 PHE A N 1
ATOM 963 C CA . PHE A 1 124 ? 1.093 -10.576 -2.582 1.00 94.50 124 PHE A CA 1
ATOM 964 C C . PHE A 1 124 ? 1.354 -12.076 -2.537 1.00 94.50 124 PHE A C 1
ATOM 966 O O . PHE A 1 124 ? 1.048 -12.759 -1.555 1.00 94.50 124 PHE A O 1
ATOM 973 N N . THR A 1 125 ? 2.004 -12.578 -3.581 1.00 86.25 125 THR A N 1
ATOM 974 C CA . THR A 1 125 ? 2.515 -13.951 -3.641 1.00 86.25 125 THR A CA 1
ATOM 975 C C . THR A 1 125 ? 4.027 -13.907 -3.820 1.00 86.25 125 THR A C 1
ATOM 977 O O . THR A 1 125 ? 4.523 -14.284 -4.882 1.00 86.25 125 THR A O 1
ATOM 980 N N . PRO A 1 126 ? 4.780 -13.422 -2.811 1.00 82.25 126 PRO A N 1
ATOM 981 C CA . PRO A 1 126 ? 6.216 -13.258 -2.948 1.00 82.25 126 PRO A CA 1
ATOM 982 C C . PRO A 1 126 ? 6.863 -14.623 -3.240 1.00 82.25 126 PRO A C 1
ATOM 984 O O . PRO A 1 126 ? 6.544 -15.603 -2.540 1.00 82.25 126 PRO A O 1
ATOM 987 N N . PRO A 1 127 ? 7.731 -14.709 -4.267 1.00 75.31 127 PRO A N 1
ATOM 988 C CA . PRO A 1 127 ? 8.475 -15.921 -4.561 1.00 75.31 127 PRO A CA 1
ATOM 989 C C . PRO A 1 127 ? 9.446 -16.224 -3.410 1.00 75.31 127 PRO A C 1
ATOM 991 O O . PRO A 1 127 ? 9.704 -15.355 -2.569 1.00 75.31 127 PRO A O 1
ATOM 994 N N . PRO A 1 128 ? 10.003 -17.444 -3.346 1.00 72.31 128 PRO A N 1
ATOM 995 C CA . PRO A 1 128 ? 11.181 -17.694 -2.529 1.00 72.31 128 PRO A CA 1
ATOM 996 C C . PRO A 1 128 ? 12.270 -16.705 -2.958 1.00 72.31 128 PRO A C 1
ATOM 998 O O . PRO A 1 128 ? 12.728 -16.744 -4.097 1.00 72.31 128 PRO A O 1
ATOM 1001 N N . ALA A 1 129 ? 12.623 -15.786 -2.071 1.00 72.81 129 ALA A N 1
ATOM 1002 C CA . ALA A 1 129 ? 13.674 -14.803 -2.282 1.00 72.81 129 ALA A CA 1
ATOM 1003 C C . ALA A 1 129 ? 14.727 -15.001 -1.196 1.00 72.81 129 ALA A C 1
ATOM 1005 O O . ALA A 1 129 ? 14.391 -15.433 -0.089 1.00 72.81 129 ALA A O 1
ATOM 1006 N N . ASP A 1 130 ? 15.984 -14.727 -1.530 1.00 74.62 130 ASP A N 1
ATOM 1007 C CA . ASP A 1 130 ? 17.063 -14.764 -0.553 1.00 74.62 130 ASP A CA 1
ATOM 1008 C C . ASP A 1 130 ? 16.892 -13.655 0.498 1.00 74.62 130 ASP A C 1
ATOM 1010 O O . ASP A 1 130 ? 16.163 -12.675 0.309 1.00 74.62 130 ASP A O 1
ATOM 1014 N N . ASP A 1 131 ? 17.571 -13.810 1.634 1.00 72.25 131 ASP A N 1
ATOM 1015 C CA . ASP A 1 131 ? 17.548 -12.797 2.693 1.00 72.25 131 ASP A CA 1
ATOM 1016 C C . ASP A 1 131 ? 18.093 -11.451 2.186 1.00 72.25 131 ASP A C 1
ATOM 1018 O O . ASP A 1 131 ? 17.682 -10.394 2.664 1.00 72.25 131 ASP A O 1
ATOM 1022 N N . ALA A 1 132 ? 18.958 -11.469 1.164 1.00 76.00 132 ALA A N 1
ATOM 1023 C CA . ALA A 1 132 ? 19.516 -10.268 0.558 1.00 76.00 132 ALA A CA 1
ATOM 1024 C C . ALA A 1 132 ? 18.437 -9.377 -0.076 1.00 76.00 132 ALA A C 1
ATOM 1026 O O . ALA A 1 132 ? 18.497 -8.164 0.105 1.00 76.00 132 ALA A O 1
ATOM 1027 N N . PHE A 1 133 ? 17.428 -9.933 -0.757 1.00 77.75 133 PHE A N 1
ATOM 1028 C CA . PHE A 1 133 ? 16.306 -9.156 -1.297 1.00 77.75 133 PHE A CA 1
ATOM 1029 C C . PHE A 1 133 ? 15.548 -8.394 -0.201 1.00 77.75 133 PHE A C 1
ATOM 1031 O O . PHE A 1 133 ? 15.296 -7.194 -0.334 1.00 77.75 133 PHE A O 1
ATOM 1038 N N . TRP A 1 134 ? 15.221 -9.074 0.900 1.00 78.81 134 TRP A N 1
ATOM 1039 C CA . TRP A 1 134 ? 14.475 -8.477 2.011 1.00 78.81 134 TRP A CA 1
ATOM 1040 C C . TRP A 1 134 ? 15.318 -7.468 2.804 1.00 78.81 134 TRP A C 1
ATOM 1042 O O . TRP A 1 134 ? 14.783 -6.480 3.298 1.00 78.81 134 TRP A O 1
ATOM 1052 N N . LEU A 1 135 ? 16.638 -7.667 2.873 1.00 70.44 135 LEU A N 1
ATOM 1053 C CA . LEU A 1 135 ? 17.579 -6.755 3.533 1.00 70.44 135 LEU A CA 1
ATOM 1054 C C . LEU A 1 135 ? 17.949 -5.531 2.675 1.00 70.44 135 LEU A C 1
ATOM 1056 O O . LEU A 1 135 ? 18.268 -4.476 3.220 1.00 70.44 135 LEU A O 1
ATOM 1060 N N . LYS A 1 136 ? 17.893 -5.638 1.339 1.00 60.78 136 LYS A N 1
ATOM 1061 C CA . LYS A 1 136 ? 18.295 -4.572 0.400 1.00 60.78 136 LYS A CA 1
ATOM 1062 C C . LYS A 1 136 ? 17.392 -3.337 0.444 1.00 60.78 136 LYS A C 1
ATOM 1064 O O . LYS A 1 136 ? 17.803 -2.280 -0.022 1.00 60.78 136 LYS A O 1
ATOM 1069 N N . ALA A 1 137 ? 16.195 -3.441 1.016 1.00 57.72 137 ALA A N 1
ATOM 1070 C CA . ALA A 1 137 ? 15.201 -2.369 1.011 1.00 57.72 137 ALA A CA 1
ATOM 1071 C C . ALA A 1 137 ? 15.542 -1.150 1.901 1.00 57.72 137 ALA A C 1
ATOM 1073 O O . ALA A 1 137 ? 14.767 -0.197 1.962 1.00 57.72 137 ALA A O 1
ATOM 1074 N N . PHE A 1 138 ? 16.713 -1.146 2.551 1.00 53.75 138 PHE A N 1
ATOM 1075 C CA . PHE A 1 138 ? 17.175 -0.091 3.459 1.00 53.75 138 PHE A CA 1
ATOM 1076 C C . PHE A 1 138 ? 18.479 0.592 3.012 1.00 53.75 138 PHE A C 1
ATOM 1078 O O . PHE A 1 138 ? 19.360 0.842 3.835 1.00 53.75 138 PHE A O 1
ATOM 1085 N N . THR A 1 139 ? 18.647 0.921 1.728 1.00 52.72 139 THR A N 1
ATOM 1086 C CA . THR A 1 139 ? 19.743 1.819 1.325 1.00 52.72 139 THR A CA 1
ATOM 1087 C C . THR A 1 139 ? 19.280 3.276 1.346 1.00 52.72 139 THR A C 1
ATOM 1089 O O . THR A 1 139 ? 18.257 3.637 0.767 1.00 52.72 139 THR A O 1
ATOM 1092 N N . ALA A 1 140 ? 20.013 4.113 2.089 1.00 49.75 140 ALA A N 1
ATOM 1093 C CA . ALA A 1 140 ? 19.717 5.534 2.252 1.00 49.75 140 ALA A CA 1
ATOM 1094 C C . ALA A 1 140 ? 19.688 6.275 0.903 1.00 49.75 140 ALA A C 1
ATOM 1096 O O . ALA A 1 140 ? 20.339 5.855 -0.057 1.00 49.75 140 ALA A O 1
ATOM 1097 N N . LEU A 1 141 ? 18.942 7.388 0.858 1.00 52.16 141 LEU A N 1
ATOM 1098 C CA . LEU A 1 141 ? 18.840 8.274 -0.304 1.00 52.16 141 LEU A CA 1
ATOM 1099 C C . LEU A 1 141 ? 20.231 8.543 -0.912 1.00 52.16 141 LEU A C 1
ATOM 1101 O O . LEU A 1 141 ? 21.127 8.977 -0.182 1.00 52.16 141 LEU A O 1
ATOM 1105 N N . PRO A 1 142 ? 20.422 8.361 -2.232 1.00 50.00 142 PRO A N 1
ATOM 1106 C CA . PRO A 1 142 ? 21.522 9.013 -2.925 1.00 50.00 142 PRO A CA 1
ATOM 1107 C C . PRO A 1 142 ? 21.401 10.515 -2.662 1.00 50.00 142 PRO A C 1
ATOM 1109 O O . PRO A 1 142 ? 20.320 11.077 -2.828 1.00 50.00 142 PRO A O 1
ATOM 1112 N N . GLY A 1 143 ? 22.482 11.140 -2.203 1.00 52.25 143 GLY A N 1
ATOM 1113 C CA . GLY A 1 143 ? 22.506 12.513 -1.691 1.00 52.25 143 GLY A CA 1
ATOM 1114 C C . GLY A 1 143 ? 22.202 13.634 -2.690 1.00 52.25 143 GLY A C 1
ATOM 1115 O O . GLY A 1 143 ? 22.546 14.765 -2.384 1.00 52.25 143 GLY A O 1
ATOM 1116 N N . ASP A 1 144 ? 21.552 13.368 -3.825 1.00 53.66 144 ASP A N 1
ATOM 1117 C CA . ASP A 1 144 ? 21.237 14.375 -4.839 1.00 53.66 144 ASP A CA 1
ATOM 1118 C C . ASP A 1 144 ? 19.781 14.263 -5.327 1.00 53.66 144 ASP A C 1
ATOM 1120 O O . ASP A 1 144 ? 19.346 13.228 -5.847 1.00 53.66 144 ASP A O 1
ATOM 1124 N N . GLU A 1 145 ? 19.060 15.379 -5.155 1.00 53.16 145 GLU A N 1
ATOM 1125 C CA . GLU A 1 145 ? 17.681 15.676 -5.580 1.00 53.16 145 GLU A CA 1
ATOM 1126 C C . GLU A 1 145 ? 16.622 14.664 -5.101 1.00 53.16 145 GLU A C 1
ATOM 1128 O 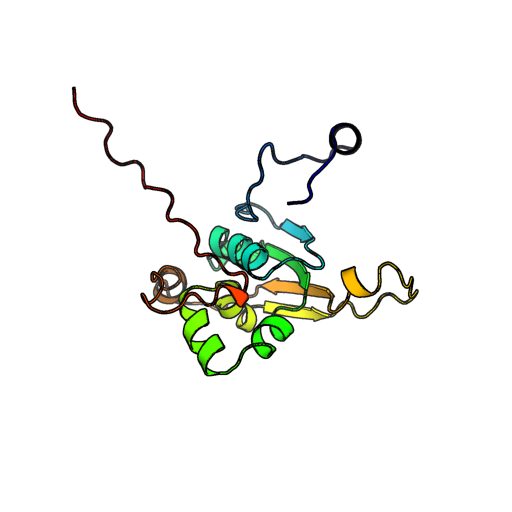O . GLU A 1 145 ? 16.415 13.624 -5.745 1.00 53.16 145 GLU A O 1
ATOM 1133 N N . PRO A 1 146 ? 15.894 14.951 -3.997 1.00 53.75 146 PRO A N 1
ATOM 1134 C CA . PRO A 1 146 ? 14.766 14.121 -3.623 1.00 53.75 146 PRO A CA 1
ATOM 1135 C C . PRO A 1 146 ? 13.769 14.162 -4.778 1.00 53.75 146 PRO A C 1
ATOM 1137 O O . PRO A 1 146 ? 13.389 15.234 -5.248 1.00 53.75 146 PRO A O 1
ATOM 1140 N N . LEU A 1 147 ? 13.300 12.993 -5.211 1.00 57.44 147 LEU A N 1
ATOM 1141 C CA . LEU A 1 147 ? 12.087 12.854 -6.014 1.00 57.44 147 LEU A CA 1
ATOM 1142 C C . LEU A 1 147 ? 10.874 13.278 -5.157 1.00 57.44 147 LEU A C 1
ATOM 1144 O O . LEU A 1 147 ? 9.949 12.506 -4.934 1.00 57.44 147 LEU A O 1
ATOM 1148 N N . ALA A 1 148 ? 10.910 14.497 -4.611 1.00 57.41 148 ALA A N 1
ATOM 1149 C CA . ALA A 1 148 ? 9.962 15.053 -3.660 1.00 57.41 148 ALA A CA 1
ATOM 1150 C C . ALA A 1 148 ? 8.571 15.124 -4.284 1.00 57.41 148 ALA A C 1
ATOM 1152 O O . ALA A 1 148 ? 7.582 14.876 -3.608 1.00 57.41 148 ALA A O 1
ATOM 1153 N N . HIS A 1 149 ? 8.516 15.349 -5.600 1.00 64.25 149 HIS A N 1
ATOM 1154 C CA . HIS A 1 149 ? 7.290 15.309 -6.389 1.00 64.25 149 HIS A CA 1
ATOM 1155 C C . HIS A 1 149 ? 6.644 13.913 -6.460 1.00 64.25 149 HIS A C 1
ATOM 1157 O O . HIS A 1 149 ? 5.503 13.790 -6.898 1.00 64.25 149 HIS A O 1
ATOM 1163 N N . LEU A 1 150 ? 7.356 12.844 -6.079 1.00 59.91 150 LEU A N 1
ATOM 1164 C CA . LEU A 1 150 ? 6.781 11.503 -6.035 1.00 59.91 150 LEU A CA 1
ATOM 1165 C C . LEU A 1 150 ? 6.001 11.229 -4.751 1.00 59.91 150 LEU A C 1
ATOM 1167 O O . LEU A 1 150 ? 5.372 10.169 -4.677 1.00 59.91 150 LEU A O 1
ATOM 1171 N N . ASP A 1 151 ? 6.020 12.163 -3.792 1.00 61.97 151 ASP A N 1
ATOM 1172 C CA . ASP A 1 151 ? 5.451 12.013 -2.453 1.00 61.97 151 ASP A CA 1
ATOM 1173 C C . ASP A 1 151 ? 5.925 10.717 -1.798 1.00 61.97 151 ASP A C 1
ATOM 1175 O O . ASP A 1 151 ? 5.135 9.970 -1.228 1.00 61.97 151 ASP A O 1
ATOM 1179 N N . ILE A 1 152 ? 7.207 10.389 -1.953 1.00 56.47 152 ILE A N 1
ATOM 1180 C CA . ILE A 1 152 ? 7.844 9.272 -1.266 1.00 56.47 152 ILE A CA 1
ATOM 1181 C C . ILE A 1 152 ? 8.876 9.932 -0.348 1.00 56.47 152 ILE A C 1
ATOM 1183 O O . ILE A 1 152 ? 9.924 10.386 -0.798 1.00 56.47 152 ILE A O 1
ATOM 1187 N N . ILE A 1 153 ? 8.551 10.076 0.936 1.00 49.75 153 ILE A N 1
ATOM 1188 C CA . ILE A 1 153 ? 9.521 10.506 1.950 1.00 49.75 153 ILE A CA 1
ATOM 1189 C C . ILE A 1 153 ? 10.101 9.224 2.554 1.00 49.75 153 ILE A C 1
ATOM 1191 O O . ILE A 1 153 ? 9.316 8.331 2.897 1.00 49.75 153 ILE A O 1
ATOM 1195 N N . PRO A 1 154 ? 11.435 9.091 2.682 1.00 47.81 154 PRO A N 1
ATOM 1196 C CA . PRO A 1 154 ? 12.036 7.922 3.305 1.00 47.81 154 PRO A CA 1
ATOM 1197 C C . PRO A 1 154 ? 11.437 7.682 4.684 1.00 47.81 154 PRO A C 1
ATOM 1199 O O . PRO A 1 154 ? 11.154 8.628 5.425 1.00 47.81 154 PRO A O 1
ATOM 1202 N N . ALA A 1 155 ? 11.303 6.411 5.055 1.00 42.22 155 ALA A N 1
ATOM 1203 C CA . ALA A 1 155 ? 11.086 6.069 6.443 1.00 42.22 155 ALA A CA 1
ATOM 1204 C C . ALA A 1 155 ? 12.234 6.686 7.253 1.00 42.22 155 ALA A C 1
ATOM 1206 O O . ALA A 1 155 ? 13.378 6.252 7.131 1.00 42.22 155 ALA A O 1
ATOM 1207 N N . SER A 1 156 ? 11.948 7.722 8.047 1.00 40.06 156 SER A N 1
ATOM 1208 C CA . SER A 1 156 ? 12.868 8.166 9.089 1.00 40.06 156 SER A CA 1
ATOM 1209 C C . SER A 1 156 ? 13.298 6.924 9.861 1.00 40.06 156 SER A C 1
ATOM 1211 O O . SER A 1 156 ? 12.454 6.173 10.362 1.00 40.06 156 SER A O 1
ATOM 1213 N N . VAL A 1 157 ? 14.605 6.660 9.869 1.00 37.38 157 VAL A N 1
ATOM 1214 C CA . VAL A 1 157 ? 15.188 5.648 10.740 1.00 37.38 157 VAL A CA 1
ATOM 1215 C C . VAL A 1 157 ? 14.817 6.101 12.143 1.00 37.38 157 VAL A C 1
ATOM 1217 O O . VAL A 1 157 ? 15.303 7.128 12.615 1.00 37.38 157 VAL A O 1
ATOM 1220 N N . SER A 1 158 ? 13.876 5.405 12.781 1.00 31.36 158 SER A N 1
ATOM 1221 C CA . SER A 1 158 ? 13.654 5.573 14.210 1.00 31.36 158 SER A CA 1
ATOM 1222 C C . SER A 1 158 ? 15.006 5.333 14.874 1.00 31.36 158 SER A C 1
ATOM 1224 O O . SER A 1 158 ? 15.581 4.273 14.605 1.00 31.36 158 SER A O 1
ATOM 1226 N N . PRO A 1 159 ? 15.543 6.268 15.678 1.00 28.59 159 PRO A N 1
ATOM 1227 C CA . PRO A 1 159 ? 16.790 6.013 16.368 1.00 28.59 159 PRO A CA 1
ATOM 1228 C C . PRO A 1 159 ? 16.581 4.756 17.205 1.00 28.59 159 PRO A C 1
ATOM 1230 O O . PRO A 1 159 ? 15.705 4.695 18.072 1.00 28.59 159 PRO A O 1
ATOM 1233 N N . SER A 1 160 ? 17.346 3.723 16.862 1.00 34.72 160 SER A N 1
ATOM 1234 C CA . SER A 1 160 ? 17.581 2.585 17.726 1.00 34.72 160 SER A CA 1
ATOM 1235 C C . SER A 1 160 ? 17.909 3.124 19.107 1.00 34.72 160 SER A C 1
ATOM 1237 O O . SER A 1 160 ? 18.668 4.079 19.253 1.00 34.72 160 SER A O 1
ATOM 1239 N N . THR A 1 161 ? 17.274 2.531 20.105 1.00 41.94 161 THR A N 1
ATOM 1240 C CA . THR A 1 161 ? 17.521 2.765 21.518 1.00 41.94 161 THR A CA 1
ATOM 1241 C C . THR A 1 161 ? 19.024 2.648 21.762 1.00 41.94 161 THR A C 1
ATOM 1243 O O . THR A 1 161 ? 19.558 1.545 21.810 1.00 41.94 161 THR A O 1
ATOM 1246 N N . GLU A 1 162 ? 19.717 3.776 21.866 1.00 31.16 162 GLU A N 1
ATOM 1247 C CA . GLU A 1 162 ? 21.133 3.804 22.195 1.00 31.16 162 GLU A CA 1
ATOM 1248 C C . GLU A 1 162 ? 21.337 4.775 23.356 1.00 31.16 162 GLU A C 1
ATOM 1250 O O . GLU A 1 162 ? 21.018 5.960 23.274 1.00 31.16 162 GLU A O 1
ATOM 1255 N N . SER A 1 163 ? 21.884 4.216 24.437 1.00 33.25 163 SER A N 1
ATOM 1256 C CA . SER A 1 163 ? 22.427 4.891 25.621 1.00 33.25 163 SER A CA 1
ATOM 1257 C C . SER A 1 163 ? 21.441 5.256 26.738 1.00 33.25 163 SER A C 1
ATOM 1259 O O . SER A 1 163 ? 21.252 6.413 27.105 1.00 33.25 163 SER A O 1
ATOM 1261 N N . ALA A 1 164 ? 20.922 4.218 27.401 1.00 41.09 164 ALA A N 1
ATOM 1262 C CA . ALA A 1 164 ? 20.864 4.251 28.860 1.00 41.09 164 ALA A CA 1
ATOM 1263 C C . ALA A 1 164 ? 22.305 4.133 29.397 1.00 41.09 164 ALA A C 1
ATOM 1265 O O . ALA A 1 164 ? 22.872 3.047 29.352 1.00 41.09 164 ALA A O 1
ATOM 1266 N N . GLN A 1 165 ? 22.868 5.271 29.818 1.00 35.00 165 GLN A N 1
ATOM 1267 C CA . GLN A 1 165 ? 24.119 5.557 30.561 1.00 35.00 165 GLN A CA 1
ATOM 1268 C C . GLN A 1 165 ? 24.622 6.887 29.969 1.00 35.00 165 GLN A C 1
ATOM 1270 O O . GLN A 1 165 ? 24.828 6.975 28.767 1.00 35.00 165 GLN A O 1
ATOM 1275 N N . VAL A 1 166 ? 24.712 7.995 30.706 1.00 35.69 166 VAL A N 1
ATOM 1276 C CA . VAL A 1 166 ? 25.700 8.265 31.759 1.00 35.69 166 VAL A CA 1
ATOM 1277 C C . VAL A 1 166 ? 25.220 9.444 32.633 1.00 35.69 166 VAL A C 1
ATOM 1279 O O . VAL A 1 166 ? 24.783 10.451 32.083 1.00 35.69 166 VAL A O 1
ATOM 1282 N N . ALA A 1 167 ? 25.422 9.283 33.951 1.00 34.84 167 ALA A N 1
ATOM 1283 C CA . ALA A 1 167 ? 25.447 10.256 35.063 1.00 34.84 167 ALA A CA 1
ATOM 1284 C C . ALA A 1 167 ? 24.151 10.987 35.460 1.00 34.84 167 ALA A C 1
ATOM 1286 O O . ALA A 1 167 ? 23.749 11.954 34.781 1.00 34.84 167 ALA A O 1
#

Foldseek 3Di:
DDDDDPVRVVVCVVVVHDDPPDPPLLQDFDPAQDEAEEFPHAQQNVQNVCLSQLDQVSLQSYKYFYAQLVVLLVVDDPVRLVLCCQARSSSVQNVQKDKAFPDFPPDDDVVCRRRCPRTIIIGGNHDPDDVCSSVSNDDDHPPDDDPVVSVHDGDDPPPDDDDPDDD

Sequence (167 aa):
DPVFSKEEISYLTAHGCEIPPRNEEGRRVTHTPTLFVMPHCGRQLYSNVLSSNWSAKGLRRVHVLGNSFAAYAQSLSADEHHRALSWCHLLQAAPLTAEVSCGMPAVRADRFDNAFNNLSLHSFTPPPADDAFWLKAFTALPGDEPLAHLDIIPASVSPSTESAQVA

Organism: NCBI:txid221442

pLDDT: mean 78.64, std 18.44, range [28.59, 97.75]

Radius of gyration: 17.92 Å; chains: 1; bounding box: 49×33×52 Å